Protein AF-B8CAN5-F1 (afdb_monomer_lite)

Structure (mmCIF, N/CA/C/O backbone):
data_AF-B8CAN5-F1
#
_entry.id   AF-B8CAN5-F1
#
loop_
_atom_site.group_PDB
_atom_site.id
_atom_site.type_symbol
_atom_site.label_atom_id
_atom_site.label_alt_id
_atom_site.label_comp_id
_atom_site.label_asym_id
_atom_site.label_entity_id
_atom_site.label_seq_id
_atom_site.pdbx_PDB_ins_code
_atom_site.Cartn_x
_atom_site.Cartn_y
_atom_site.Cartn_z
_atom_site.occupancy
_atom_site.B_iso_or_equiv
_atom_site.auth_seq_id
_atom_site.auth_comp_id
_atom_site.auth_asym_id
_atom_site.auth_atom_id
_atom_site.pdbx_PDB_model_num
ATOM 1 N N . MET A 1 1 ? 54.735 -17.723 34.740 1.00 52.09 1 MET A N 1
ATOM 2 C CA . MET A 1 1 ? 55.093 -18.223 33.395 1.00 52.09 1 MET A CA 1
ATOM 3 C C . MET A 1 1 ? 54.740 -19.697 33.335 1.00 52.09 1 MET A C 1
ATOM 5 O O . MET A 1 1 ? 55.378 -20.453 34.042 1.00 52.09 1 MET A O 1
ATOM 9 N N . HIS A 1 2 ? 53.673 -20.043 32.611 1.00 42.81 2 HIS A N 1
ATOM 10 C CA . HIS A 1 2 ? 53.297 -21.338 32.003 1.00 42.81 2 HIS A CA 1
ATOM 11 C C . HIS A 1 2 ? 51.802 -21.242 31.598 1.00 42.81 2 HIS A C 1
ATOM 13 O O . HIS A 1 2 ? 51.102 -20.384 32.139 1.00 42.81 2 HIS A O 1
ATOM 19 N N . PRO A 1 3 ? 51.344 -21.976 30.566 1.00 50.91 3 PRO A N 1
ATOM 20 C CA . PRO A 1 3 ? 50.618 -21.390 29.440 1.00 50.91 3 PRO A CA 1
ATOM 21 C C . PRO A 1 3 ? 49.134 -21.784 29.353 1.00 50.91 3 PRO A C 1
ATOM 23 O O . PRO A 1 3 ? 48.674 -22.726 29.992 1.00 50.91 3 PRO A O 1
ATOM 26 N N . SER A 1 4 ? 48.405 -21.044 28.511 1.00 50.22 4 SER A N 1
ATOM 27 C CA . SER A 1 4 ? 47.043 -21.325 28.043 1.00 50.22 4 SER A CA 1
ATOM 28 C C . SER A 1 4 ? 46.885 -22.722 27.429 1.00 50.22 4 SER A C 1
ATOM 30 O O . SER A 1 4 ? 47.770 -23.154 26.689 1.00 50.22 4 SER A O 1
ATOM 32 N N . PRO A 1 5 ? 45.709 -23.357 27.574 1.00 55.91 5 PRO A N 1
ATOM 33 C CA . PRO A 1 5 ? 45.264 -24.405 26.670 1.00 55.91 5 PRO A CA 1
ATOM 34 C C . PRO A 1 5 ? 44.216 -23.871 25.681 1.00 55.91 5 PRO A C 1
ATOM 36 O O . PRO A 1 5 ? 43.133 -23.419 26.061 1.00 55.91 5 PRO A O 1
ATOM 39 N N . GLN A 1 6 ? 44.572 -23.938 24.397 1.00 42.19 6 GLN A N 1
ATOM 40 C CA . GLN A 1 6 ? 43.670 -23.846 23.250 1.00 42.19 6 GLN A CA 1
ATOM 41 C C . GLN A 1 6 ? 42.643 -24.986 23.308 1.00 42.19 6 GLN A C 1
ATOM 43 O O . GLN A 1 6 ? 43.012 -26.123 23.584 1.00 42.19 6 GLN A O 1
ATOM 48 N N . LYS A 1 7 ? 41.371 -24.688 23.019 1.00 50.62 7 LYS A N 1
ATOM 49 C CA . LYS A 1 7 ? 40.326 -25.696 22.807 1.00 50.62 7 LYS A CA 1
ATOM 50 C C . LYS A 1 7 ? 40.042 -25.828 21.311 1.00 50.62 7 LYS A C 1
ATOM 52 O O . LYS A 1 7 ? 39.437 -24.950 20.709 1.00 50.62 7 LYS A O 1
ATOM 57 N N . ASP A 1 8 ? 40.596 -26.898 20.757 1.00 42.75 8 ASP A N 1
ATOM 58 C CA . ASP A 1 8 ? 39.987 -27.892 19.870 1.00 42.75 8 ASP A CA 1
ATOM 59 C C . ASP A 1 8 ? 39.060 -27.427 18.736 1.00 42.75 8 ASP A C 1
ATOM 61 O O . ASP A 1 8 ? 37.865 -27.184 18.897 1.00 42.75 8 ASP A O 1
ATOM 65 N N . ASN A 1 9 ? 39.644 -27.460 17.536 1.00 38.00 9 ASN A N 1
ATOM 66 C CA . ASN A 1 9 ? 38.962 -27.624 16.258 1.00 38.00 9 ASN A CA 1
ATOM 67 C C . ASN A 1 9 ? 38.504 -29.088 16.087 1.00 38.00 9 ASN A C 1
ATOM 69 O O . ASN A 1 9 ? 39.332 -29.997 16.083 1.00 38.00 9 ASN A O 1
ATOM 73 N N . LEU A 1 10 ? 37.212 -29.308 15.843 1.00 39.84 10 LEU A N 1
ATOM 74 C CA . LEU A 1 10 ? 36.626 -30.565 15.346 1.00 39.84 10 LEU A CA 1
ATOM 75 C C . LEU A 1 10 ? 35.784 -30.193 14.113 1.00 39.84 10 LEU A C 1
ATOM 77 O O . LEU A 1 10 ? 34.775 -29.510 14.232 1.00 39.84 10 LEU A O 1
ATOM 81 N N . SER A 1 11 ? 36.296 -30.351 12.891 1.00 36.56 11 SER A N 1
ATOM 82 C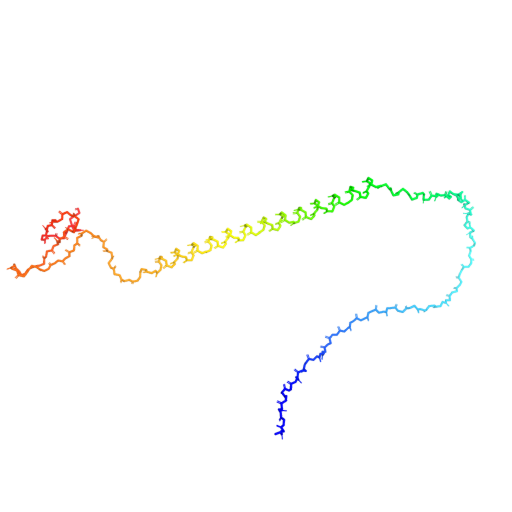 CA . SER A 1 11 ? 36.270 -31.578 12.078 1.00 36.56 11 SER A CA 1
ATOM 83 C C . SER A 1 11 ? 34.865 -32.148 11.866 1.00 36.56 11 SER A C 1
ATOM 85 O O . SER A 1 11 ? 34.383 -32.939 12.665 1.00 36.56 11 SER A O 1
ATOM 87 N N . THR A 1 12 ? 34.245 -31.796 10.739 1.00 37.56 12 THR A N 1
ATOM 88 C CA . THR A 1 12 ? 33.379 -32.704 9.967 1.00 37.56 12 THR A CA 1
ATOM 89 C C . THR A 1 12 ? 33.433 -32.294 8.495 1.00 37.56 12 THR A C 1
ATOM 91 O O . THR A 1 12 ? 32.676 -31.455 8.019 1.00 37.56 12 THR A O 1
ATOM 94 N N . ALA A 1 13 ? 34.375 -32.885 7.763 1.00 35.38 13 ALA A N 1
ATOM 95 C CA . ALA A 1 13 ? 34.386 -32.873 6.308 1.00 35.38 13 ALA A CA 1
ATOM 96 C C . ALA A 1 13 ? 34.178 -34.296 5.780 1.00 35.38 13 ALA A C 1
ATOM 98 O O . ALA A 1 13 ? 34.782 -35.246 6.275 1.00 35.38 13 ALA A O 1
ATOM 99 N N . SER A 1 14 ? 33.415 -34.358 4.687 1.00 34.56 14 SER A N 1
ATOM 100 C CA . SER A 1 14 ? 33.363 -35.414 3.666 1.00 34.56 14 SER A CA 1
ATOM 101 C C . SER A 1 14 ? 32.486 -36.636 3.930 1.00 34.56 14 SER A C 1
ATOM 103 O O . SER A 1 14 ? 32.796 -37.458 4.790 1.00 34.56 14 SER A O 1
ATOM 105 N N . LYS A 1 15 ? 31.490 -36.820 3.045 1.00 37.44 15 LYS A N 1
ATOM 106 C CA . LYS A 1 15 ? 31.313 -38.024 2.199 1.00 37.44 15 LYS A CA 1
ATOM 107 C C . LYS A 1 15 ? 30.073 -37.886 1.290 1.00 37.44 15 LYS A C 1
ATOM 109 O O . LYS A 1 15 ? 28.964 -37.762 1.787 1.00 37.44 15 LYS A O 1
ATOM 114 N N . THR A 1 16 ? 30.275 -37.778 -0.032 1.00 35.50 16 THR A N 1
ATOM 115 C CA . THR A 1 16 ? 29.867 -38.774 -1.073 1.00 35.50 16 THR A CA 1
ATOM 116 C C . THR A 1 16 ? 28.777 -38.095 -1.936 1.00 35.50 16 THR A C 1
ATOM 118 O O . THR A 1 16 ? 27.914 -37.439 -1.376 1.00 35.50 16 THR A O 1
ATOM 121 N N . THR A 1 17 ? 28.786 -38.007 -3.270 1.00 39.91 17 THR A N 1
ATOM 122 C CA . THR A 1 17 ? 29.106 -38.978 -4.326 1.00 39.91 17 THR A CA 1
ATOM 123 C C . THR A 1 17 ? 29.419 -38.227 -5.627 1.00 39.91 17 THR A C 1
ATOM 125 O O . THR A 1 17 ? 28.644 -37.371 -6.048 1.00 39.91 17 THR A O 1
ATOM 128 N N . ALA A 1 18 ? 30.519 -38.585 -6.289 1.00 33.28 18 ALA A N 1
ATOM 129 C CA . ALA A 1 18 ? 30.781 -38.258 -7.687 1.00 33.28 18 ALA A CA 1
ATOM 130 C C . ALA A 1 18 ? 30.177 -39.352 -8.582 1.00 33.28 18 ALA A C 1
ATOM 132 O O . ALA A 1 18 ? 30.417 -40.533 -8.340 1.00 33.28 18 ALA A O 1
ATOM 133 N N . ALA A 1 19 ? 29.439 -38.973 -9.625 1.00 37.94 19 ALA A N 1
ATOM 134 C CA . ALA A 1 19 ? 29.106 -39.859 -10.736 1.00 37.94 19 ALA A CA 1
ATOM 135 C C . ALA A 1 19 ? 29.727 -39.277 -12.010 1.00 37.94 19 ALA A C 1
ATOM 137 O O . ALA A 1 19 ? 29.196 -38.368 -12.643 1.00 37.94 19 ALA A O 1
ATOM 138 N N . VAL A 1 20 ? 30.913 -39.791 -12.318 1.00 37.59 20 VAL A N 1
ATOM 139 C CA . VAL A 1 20 ? 31.649 -39.617 -13.568 1.00 37.59 20 VAL A CA 1
ATOM 140 C C . VAL A 1 20 ? 31.148 -40.661 -14.565 1.00 37.59 20 VAL A C 1
ATOM 142 O O . VAL A 1 20 ? 31.297 -41.856 -14.331 1.00 37.59 20 VAL A O 1
ATOM 145 N N . ALA A 1 21 ? 30.571 -40.227 -15.682 1.00 41.12 21 ALA A N 1
ATOM 146 C CA . ALA A 1 21 ? 30.315 -41.089 -16.833 1.00 41.12 21 ALA A CA 1
ATOM 147 C C . ALA A 1 21 ? 31.280 -40.698 -17.958 1.00 41.12 21 ALA A C 1
ATOM 149 O O . ALA A 1 21 ? 30.955 -39.921 -18.852 1.00 41.12 21 ALA A O 1
ATOM 150 N N . SER A 1 22 ? 32.496 -41.234 -17.873 1.00 37.59 22 SER A N 1
ATOM 151 C CA . SER A 1 22 ? 33.455 -41.277 -18.974 1.00 37.59 22 SER A CA 1
ATOM 152 C C . SER A 1 22 ? 33.189 -42.554 -19.765 1.00 37.59 22 SER A C 1
ATOM 154 O O . SER A 1 22 ? 33.570 -43.633 -19.315 1.00 37.59 22 SER A O 1
ATOM 156 N N . LEU A 1 23 ? 32.527 -42.453 -20.921 1.00 35.94 23 LEU A N 1
ATOM 157 C CA . LEU A 1 23 ? 32.427 -43.579 -21.847 1.00 35.94 23 LEU A CA 1
ATOM 158 C C . LEU A 1 23 ? 33.604 -43.547 -22.831 1.00 35.94 23 LEU A C 1
ATOM 160 O O . LEU A 1 23 ? 33.922 -42.534 -23.454 1.00 35.94 23 LEU A O 1
ATOM 164 N N . SER A 1 24 ? 34.274 -44.687 -22.870 1.00 43.62 24 SER A N 1
ATOM 165 C CA . SER A 1 24 ? 35.553 -45.024 -23.475 1.00 43.62 24 SER A CA 1
ATOM 166 C C . SER A 1 24 ? 35.567 -44.986 -25.008 1.00 43.62 24 SER A C 1
ATOM 168 O O . SER A 1 24 ? 34.616 -45.375 -25.680 1.00 43.62 24 SER A O 1
ATOM 170 N N . LYS A 1 25 ? 36.716 -44.580 -25.564 1.00 41.66 25 LYS A N 1
ATOM 171 C CA . LYS A 1 25 ? 37.124 -44.808 -26.961 1.00 41.66 25 LYS A CA 1
ATOM 172 C C . LYS A 1 25 ? 38.105 -45.988 -27.024 1.00 41.66 25 LYS A C 1
ATOM 174 O O . LYS A 1 25 ? 39.075 -45.966 -26.269 1.00 41.66 25 LYS A O 1
ATOM 179 N N . SER A 1 26 ? 37.903 -46.954 -27.930 1.00 34.16 26 SER A N 1
ATOM 180 C CA . SER A 1 26 ? 38.937 -47.755 -28.653 1.00 34.16 26 SER A CA 1
ATOM 181 C C . SER A 1 26 ? 38.252 -48.833 -29.532 1.00 34.16 26 SER A C 1
ATOM 183 O O . SER A 1 26 ? 37.569 -49.683 -28.980 1.00 34.16 26 SER A O 1
ATOM 185 N N . THR A 1 27 ? 38.129 -48.685 -30.866 1.00 39.19 27 THR A N 1
ATOM 186 C CA . THR A 1 27 ? 39.062 -48.998 -32.000 1.00 39.19 27 THR A CA 1
ATOM 187 C C . THR A 1 27 ? 38.817 -50.423 -32.607 1.00 39.19 27 THR A C 1
ATOM 189 O O . THR A 1 27 ? 37.892 -51.085 -32.153 1.00 39.19 27 THR A O 1
ATOM 192 N N . PRO A 1 28 ? 39.476 -50.879 -33.706 1.00 47.50 28 PRO A N 1
ATOM 193 C CA . PRO A 1 28 ? 38.980 -50.781 -35.100 1.00 47.50 28 PRO A CA 1
ATOM 194 C C . PRO A 1 28 ? 39.141 -52.080 -35.946 1.00 47.50 28 PRO A C 1
ATOM 196 O O . PRO A 1 28 ? 40.175 -52.732 -35.860 1.00 47.50 28 PRO A O 1
ATOM 199 N N . THR A 1 29 ? 38.234 -52.448 -36.860 1.00 37.16 29 THR A N 1
ATOM 200 C CA . THR A 1 29 ? 38.530 -53.440 -37.939 1.00 37.16 29 THR A CA 1
ATOM 201 C C . THR A 1 29 ? 37.463 -53.299 -39.034 1.00 37.16 29 THR A C 1
ATOM 203 O O . THR A 1 29 ? 36.292 -53.524 -38.768 1.00 37.16 29 THR A O 1
ATOM 206 N N . ASP A 1 30 ? 37.743 -52.598 -40.130 1.00 36.38 30 ASP A N 1
ATOM 207 C CA . ASP A 1 30 ? 38.315 -53.077 -41.403 1.00 36.38 30 ASP A CA 1
ATOM 208 C C . ASP A 1 30 ? 37.206 -53.328 -42.437 1.00 36.38 30 ASP A C 1
ATOM 210 O O . ASP A 1 30 ? 36.153 -53.873 -42.119 1.00 36.38 30 ASP A O 1
ATOM 214 N N . ARG A 1 31 ? 37.517 -52.969 -43.686 1.00 36.81 31 ARG A N 1
ATOM 215 C CA . ARG A 1 31 ? 36.839 -53.393 -44.917 1.00 36.81 31 ARG A CA 1
ATOM 216 C C . ARG A 1 31 ? 35.567 -52.643 -45.335 1.00 36.81 31 ARG A C 1
ATOM 218 O O . ARG A 1 31 ? 34.471 -53.157 -45.212 1.00 36.81 31 ARG A O 1
ATOM 225 N N . GLU A 1 32 ? 35.751 -51.519 -46.030 1.00 38.69 32 GLU A N 1
ATOM 226 C CA . GLU A 1 32 ? 35.322 -51.439 -47.439 1.00 38.69 32 GLU A CA 1
ATOM 227 C C . GLU A 1 32 ? 35.931 -50.223 -48.149 1.00 38.69 32 GLU A C 1
ATOM 229 O O . GLU A 1 32 ? 35.577 -49.068 -47.928 1.00 38.69 32 GLU A O 1
ATOM 234 N N . LYS A 1 33 ? 36.899 -50.510 -49.025 1.00 45.59 33 LYS A N 1
ATOM 235 C CA . LYS A 1 33 ? 37.382 -49.583 -50.044 1.00 45.59 33 LYS A CA 1
ATOM 236 C C . LYS A 1 33 ? 36.374 -49.594 -51.189 1.00 45.59 33 LYS A C 1
ATOM 238 O O . LYS A 1 33 ? 36.383 -50.547 -51.954 1.00 45.59 33 LYS A O 1
ATOM 243 N N . HIS A 1 34 ? 35.617 -48.521 -51.382 1.00 45.84 34 HIS A N 1
ATOM 244 C CA . HIS A 1 34 ? 35.176 -48.145 -52.723 1.00 45.84 34 HIS A CA 1
ATOM 245 C C . HIS A 1 34 ? 35.280 -46.635 -52.908 1.00 45.84 34 HIS A C 1
ATOM 247 O O . HIS A 1 34 ? 34.876 -45.828 -52.078 1.00 45.84 34 HIS A O 1
ATOM 253 N N . ALA A 1 35 ? 35.960 -46.293 -53.993 1.00 43.69 35 ALA A N 1
ATOM 254 C CA . ALA A 1 35 ? 36.460 -44.982 -54.323 1.00 43.69 35 ALA A CA 1
ATOM 255 C C . ALA A 1 35 ? 35.344 -43.999 -54.6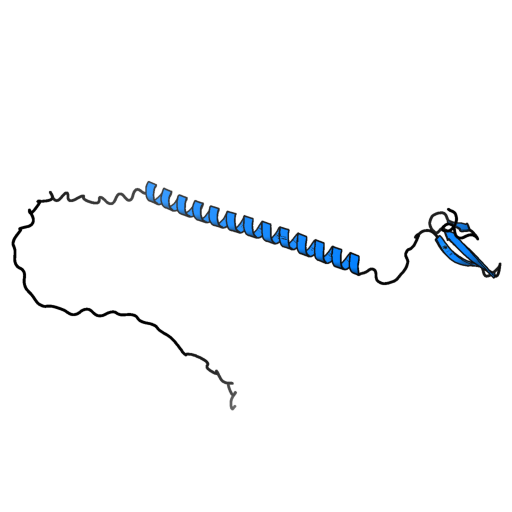82 1.00 43.69 35 ALA A C 1
ATOM 257 O O . ALA A 1 35 ? 34.528 -44.279 -55.556 1.00 43.69 35 ALA A O 1
ATOM 258 N N . GLN A 1 36 ? 35.422 -42.799 -54.114 1.00 47.84 36 GLN A N 1
ATOM 259 C CA . GLN A 1 36 ? 35.097 -41.562 -54.816 1.00 47.84 36 GLN A CA 1
ATOM 260 C C . GLN A 1 36 ? 35.918 -40.435 -54.190 1.00 47.84 36 GLN A C 1
ATOM 262 O O . GLN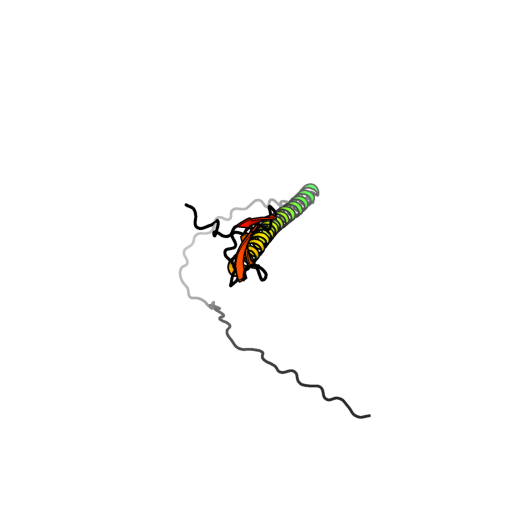 A 1 36 ? 35.824 -40.139 -53.003 1.00 47.84 36 GLN A O 1
ATOM 267 N N . GLN A 1 37 ? 36.812 -39.880 -55.002 1.00 45.09 37 GLN A N 1
ATOM 268 C CA . GLN A 1 37 ? 37.678 -38.761 -54.658 1.00 45.09 37 GLN A CA 1
ATOM 269 C C . GLN A 1 37 ? 36.806 -37.527 -54.361 1.00 45.09 37 GLN A C 1
ATOM 271 O O . GLN A 1 37 ? 35.922 -37.227 -55.166 1.00 45.09 37 GLN A O 1
ATOM 276 N N . PRO A 1 38 ? 37.020 -36.784 -53.261 1.00 49.00 38 PRO A N 1
ATOM 277 C CA . PRO A 1 38 ? 36.348 -35.507 -53.081 1.00 49.00 38 PRO A CA 1
ATOM 278 C C . PRO A 1 38 ? 36.947 -34.491 -54.061 1.00 49.00 38 PRO A C 1
ATOM 280 O O . PRO A 1 38 ? 38.159 -34.273 -54.082 1.00 49.00 38 PRO A O 1
ATOM 283 N N . LEU A 1 39 ? 36.093 -33.881 -54.889 1.00 45.88 39 LEU A N 1
ATOM 284 C CA . LEU A 1 39 ? 36.453 -32.763 -55.759 1.00 45.88 39 LEU A CA 1
ATOM 285 C C . LEU A 1 39 ? 37.122 -31.667 -54.920 1.00 45.88 39 LEU A C 1
ATOM 287 O O . LEU A 1 39 ? 36.490 -31.043 -54.067 1.00 45.88 39 LEU A O 1
ATOM 291 N N . HIS A 1 40 ? 38.412 -31.451 -55.159 1.00 44.62 40 HIS A N 1
ATOM 292 C CA . HIS A 1 40 ? 39.201 -30.422 -54.498 1.00 44.62 40 HIS A CA 1
ATOM 293 C C . HIS A 1 40 ? 38.769 -29.053 -55.046 1.00 44.62 40 HIS A C 1
ATOM 295 O O . HIS A 1 40 ? 39.339 -28.541 -56.007 1.00 44.62 40 HIS A O 1
ATOM 301 N N . TYR A 1 41 ? 37.729 -28.454 -54.463 1.00 43.56 41 TYR A N 1
ATOM 302 C CA . TYR A 1 41 ? 37.392 -27.062 -54.744 1.00 43.56 41 TYR A CA 1
ATOM 303 C C . TYR A 1 41 ? 38.471 -26.171 -54.132 1.00 43.56 41 TYR A C 1
ATOM 305 O O . TYR A 1 41 ? 38.571 -26.022 -52.914 1.00 43.56 41 TYR A O 1
ATOM 313 N N . HIS A 1 42 ? 39.301 -25.588 -54.992 1.00 47.75 42 HIS A N 1
ATOM 314 C CA . HIS A 1 42 ? 40.237 -24.536 -54.626 1.00 47.75 42 HIS A CA 1
ATOM 315 C C . HIS A 1 42 ? 39.414 -23.320 -54.175 1.00 47.75 42 HIS A C 1
ATOM 317 O O . HIS A 1 42 ? 38.851 -22.604 -54.999 1.00 47.75 42 HIS A O 1
ATOM 323 N N . HIS A 1 43 ? 39.276 -23.116 -52.863 1.00 52.09 43 HIS A N 1
ATOM 324 C CA . HIS A 1 43 ? 38.803 -21.833 -52.354 1.00 52.09 43 HIS A CA 1
ATOM 325 C C . HIS A 1 43 ? 39.879 -20.797 -52.682 1.00 52.09 43 HIS A C 1
ATOM 327 O O . HIS A 1 43 ? 41.021 -20.977 -52.247 1.00 52.09 43 HIS A O 1
ATOM 333 N N . PRO A 1 44 ? 39.572 -19.724 -53.436 1.00 47.84 44 PRO A N 1
ATOM 334 C CA . PRO A 1 44 ? 40.476 -18.596 -53.479 1.00 47.84 44 PRO A CA 1
ATOM 335 C C . PRO A 1 44 ? 40.623 -18.102 -52.042 1.00 47.84 44 PRO A C 1
ATOM 337 O O . PRO A 1 44 ? 39.646 -17.744 -51.383 1.00 47.84 44 PRO A O 1
ATOM 340 N N . ASN A 1 45 ? 41.861 -18.163 -51.563 1.00 45.75 45 ASN A N 1
ATOM 341 C CA . ASN A 1 45 ? 42.319 -17.602 -50.309 1.00 45.75 45 ASN A CA 1
ATOM 342 C C . ASN A 1 45 ? 42.090 -16.088 -50.373 1.00 45.75 45 ASN A C 1
ATOM 344 O O . ASN A 1 45 ? 42.987 -15.317 -50.709 1.00 45.75 45 ASN A O 1
ATOM 348 N N . GLN A 1 46 ? 40.858 -15.655 -50.101 1.00 45.78 46 GLN A N 1
ATOM 349 C CA . GLN A 1 46 ? 40.633 -14.315 -49.607 1.00 45.78 46 GLN A CA 1
ATOM 350 C C . GLN A 1 46 ? 41.223 -14.327 -48.207 1.00 45.78 46 GLN A C 1
ATOM 352 O O . GLN A 1 46 ? 40.562 -14.648 -47.223 1.00 45.78 46 GLN A O 1
ATOM 357 N N . SER A 1 47 ? 42.512 -14.004 -48.153 1.00 49.12 47 SER A N 1
ATOM 358 C CA . SER A 1 47 ? 43.104 -13.289 -47.041 1.00 49.12 47 SER A CA 1
ATOM 359 C C . SER A 1 47 ? 42.225 -12.062 -46.810 1.00 49.12 47 SER A C 1
ATOM 361 O O . SER A 1 47 ? 42.516 -10.968 -47.296 1.00 49.12 47 SER A O 1
ATOM 363 N N . VAL A 1 48 ? 41.115 -12.252 -46.097 1.00 49.75 48 VAL A N 1
ATOM 364 C CA . VAL A 1 48 ? 40.434 -11.172 -45.412 1.00 49.75 48 VAL A CA 1
ATOM 365 C C . VAL A 1 48 ? 41.455 -10.773 -44.369 1.00 49.75 48 VAL A C 1
ATOM 367 O O . VAL A 1 48 ? 41.605 -11.410 -43.327 1.00 49.75 48 VAL A O 1
ATOM 370 N N . GLN A 1 49 ? 42.278 -9.791 -44.723 1.00 43.81 49 GLN A N 1
ATOM 371 C CA . GLN A 1 49 ? 42.986 -9.030 -43.726 1.00 43.81 49 GLN A CA 1
ATOM 372 C C . GLN A 1 49 ? 41.871 -8.513 -42.823 1.00 43.81 49 GLN A C 1
ATOM 374 O O . GLN A 1 49 ? 41.143 -7.602 -43.211 1.00 43.81 49 GLN A O 1
ATOM 379 N N . SER A 1 50 ? 41.666 -9.165 -41.674 1.00 50.00 50 SER A N 1
ATOM 380 C CA . SER A 1 50 ? 40.906 -8.603 -40.565 1.00 50.00 50 SER A CA 1
ATOM 381 C C . SER A 1 50 ? 41.687 -7.377 -40.131 1.00 50.00 50 SER A C 1
ATOM 383 O O . SER A 1 50 ? 42.489 -7.413 -39.201 1.00 50.00 50 SER A O 1
ATOM 385 N N . SER A 1 51 ? 41.532 -6.299 -40.894 1.00 52.84 51 SER A N 1
ATOM 386 C CA . SER A 1 51 ? 41.937 -4.977 -40.491 1.00 52.84 51 SER A CA 1
ATOM 387 C C . SER A 1 51 ? 41.213 -4.748 -39.182 1.00 52.84 51 SER A C 1
ATOM 389 O O . SER A 1 51 ? 39.981 -4.754 -39.150 1.00 52.84 51 SER A O 1
ATOM 391 N N . ASN A 1 52 ? 41.997 -4.642 -38.115 1.00 55.44 52 ASN A N 1
ATOM 392 C CA . ASN A 1 52 ? 41.571 -4.229 -36.793 1.00 55.44 52 ASN A CA 1
ATOM 393 C C . ASN A 1 52 ? 40.903 -2.852 -36.904 1.00 55.44 52 ASN A C 1
ATOM 395 O O . ASN A 1 52 ? 41.514 -1.828 -36.616 1.00 55.44 52 ASN A O 1
ATOM 399 N N . LEU A 1 53 ? 39.647 -2.825 -37.339 1.00 53.53 53 LEU A N 1
ATOM 400 C CA . LEU A 1 53 ? 38.726 -1.742 -37.072 1.00 53.53 53 LEU A CA 1
ATOM 401 C C . LEU A 1 53 ? 38.408 -1.875 -35.585 1.00 53.53 53 LEU A C 1
ATOM 403 O O . LEU A 1 53 ? 37.413 -2.478 -35.193 1.00 53.53 53 LEU A O 1
ATOM 407 N N . HIS A 1 54 ? 39.296 -1.335 -34.747 1.00 61.59 54 HIS A N 1
ATOM 408 C CA . HIS A 1 54 ? 38.854 -0.750 -33.489 1.00 61.59 54 HIS A CA 1
ATOM 409 C C . HIS A 1 54 ? 37.960 0.420 -33.884 1.00 61.59 54 HIS A C 1
ATOM 411 O O . HIS A 1 54 ? 38.385 1.568 -33.974 1.00 61.59 54 HIS A O 1
ATOM 417 N N . ASP A 1 55 ? 36.729 0.089 -34.254 1.00 71.69 55 ASP A N 1
ATOM 418 C CA . ASP A 1 55 ? 35.689 1.074 -34.410 1.00 71.69 55 ASP A CA 1
ATOM 419 C C . ASP A 1 55 ? 35.338 1.494 -32.984 1.00 71.69 55 ASP A C 1
ATOM 421 O O . ASP A 1 55 ? 34.549 0.855 -32.284 1.00 71.69 55 ASP A O 1
ATOM 425 N N . GLU A 1 56 ? 36.033 2.525 -32.509 1.00 77.12 56 GLU A N 1
ATOM 426 C CA . GLU A 1 56 ? 35.789 3.168 -31.218 1.00 77.12 56 GLU A CA 1
ATOM 427 C C . GLU A 1 56 ? 34.292 3.486 -31.040 1.00 77.12 56 GLU A C 1
ATOM 429 O O . GLU A 1 56 ? 33.767 3.430 -29.925 1.00 77.12 56 GLU A O 1
ATOM 434 N N . GLY A 1 57 ? 33.570 3.717 -32.146 1.00 85.00 57 GLY A N 1
ATOM 435 C CA . GLY A 1 57 ? 32.117 3.836 -32.169 1.00 85.00 57 GLY A CA 1
ATOM 436 C C . GLY A 1 57 ? 31.402 2.559 -31.719 1.00 85.00 57 GLY A C 1
ATOM 437 O O . GLY A 1 57 ? 30.538 2.623 -30.843 1.00 85.00 57 GLY A O 1
ATOM 438 N N . LEU A 1 58 ? 31.784 1.389 -32.241 1.00 87.12 58 LEU A N 1
ATOM 439 C CA . LEU A 1 58 ? 31.221 0.097 -31.821 1.00 87.12 58 LEU A CA 1
ATOM 440 C C . LEU A 1 58 ? 31.539 -0.221 -30.356 1.00 87.12 58 LEU A C 1
ATOM 442 O O . LEU A 1 58 ? 30.653 -0.668 -29.627 1.00 87.12 58 LEU A O 1
ATOM 446 N N . SER A 1 59 ? 32.765 0.052 -29.901 1.00 87.19 59 SER A N 1
ATOM 447 C CA . SER A 1 59 ? 33.159 -0.129 -28.493 1.00 87.19 59 SER A CA 1
ATOM 448 C C . SER A 1 59 ? 32.337 0.763 -27.548 1.00 87.19 59 SER A C 1
ATOM 450 O O . SER A 1 59 ? 31.822 0.310 -26.516 1.00 87.19 59 SER A O 1
ATOM 452 N N . CYS A 1 60 ? 32.134 2.027 -27.936 1.00 91.00 60 CYS A N 1
ATOM 453 C CA . CYS A 1 60 ? 31.308 2.981 -27.202 1.00 91.00 60 CYS A CA 1
ATOM 454 C C . CYS A 1 60 ? 29.844 2.523 -27.120 1.00 91.00 60 CYS A C 1
ATOM 456 O O . CYS A 1 60 ? 29.259 2.519 -26.032 1.00 91.00 60 CYS A O 1
ATOM 458 N N . LEU A 1 61 ? 29.267 2.069 -28.237 1.00 93.44 61 LEU A N 1
ATOM 459 C CA . LEU A 1 61 ? 27.896 1.556 -28.286 1.00 93.44 61 LEU A CA 1
ATOM 460 C C . LEU A 1 61 ? 27.720 0.291 -27.441 1.00 93.44 61 LEU A C 1
ATOM 462 O O . LEU A 1 61 ? 26.736 0.183 -26.711 1.00 93.44 61 LEU A O 1
ATOM 466 N N . LEU A 1 62 ? 28.679 -0.638 -27.471 1.00 91.88 62 LEU A N 1
ATOM 467 C CA . LEU A 1 62 ? 28.625 -1.858 -26.660 1.00 91.88 62 LEU A CA 1
ATOM 468 C C . LEU A 1 62 ? 28.689 -1.538 -25.160 1.00 91.88 62 LEU A C 1
ATOM 470 O O . LEU A 1 62 ? 27.938 -2.099 -24.361 1.00 91.88 62 LEU A O 1
ATOM 474 N N . SER A 1 63 ? 29.522 -0.564 -24.788 1.00 92.62 63 SER A N 1
ATOM 475 C CA . SER A 1 63 ? 29.593 -0.043 -23.421 1.00 92.62 63 SER A CA 1
ATOM 476 C C . SER A 1 63 ? 28.293 0.650 -23.002 1.00 92.62 63 SER A C 1
ATOM 478 O O . SER A 1 63 ? 27.837 0.485 -21.870 1.00 92.62 63 SER A O 1
ATOM 480 N N . GLN A 1 64 ? 27.673 1.412 -23.908 1.00 94.69 64 GLN A N 1
ATOM 481 C CA . GLN A 1 64 ? 26.393 2.074 -23.660 1.00 94.69 64 GLN A CA 1
ATOM 482 C C . GLN A 1 64 ? 25.267 1.054 -23.460 1.00 94.69 64 GLN A C 1
ATOM 484 O O . GLN A 1 64 ? 24.510 1.172 -22.501 1.00 94.69 64 GLN A O 1
ATOM 489 N N . LEU A 1 65 ? 25.205 0.020 -24.302 1.00 95.81 65 LEU A N 1
ATOM 490 C CA . LEU A 1 65 ? 24.260 -1.088 -24.157 1.00 95.81 65 LEU A CA 1
ATOM 491 C C . LEU A 1 65 ? 24.453 -1.825 -22.827 1.00 95.81 65 LEU A C 1
ATOM 493 O O . LEU A 1 65 ? 23.471 -2.137 -22.158 1.00 95.81 65 LEU A O 1
ATOM 497 N N . GLY A 1 66 ? 25.704 -2.048 -22.408 1.00 96.44 66 GLY A N 1
ATOM 498 C CA . GLY A 1 66 ? 26.021 -2.613 -21.095 1.00 96.44 66 GLY A CA 1
ATOM 499 C C . GLY A 1 66 ? 25.447 -1.776 -19.949 1.00 96.44 66 GLY A C 1
ATOM 500 O O . GLY A 1 66 ? 24.692 -2.294 -19.127 1.00 96.44 66 GLY A O 1
ATOM 501 N N . ARG A 1 67 ? 25.714 -0.461 -19.949 1.00 96.69 67 ARG A N 1
ATOM 502 C CA . ARG A 1 67 ? 25.168 0.474 -18.948 1.00 96.69 67 ARG A CA 1
ATOM 503 C C . ARG A 1 67 ? 23.639 0.454 -18.908 1.00 96.69 67 ARG A C 1
ATOM 505 O O . ARG A 1 67 ? 23.061 0.367 -17.826 1.00 96.69 67 ARG A O 1
ATOM 512 N N . THR A 1 68 ? 22.986 0.492 -20.069 1.00 97.44 68 THR A N 1
ATOM 513 C CA . THR A 1 68 ? 21.519 0.472 -20.165 1.00 97.44 68 THR A CA 1
ATOM 514 C C . THR A 1 68 ? 20.930 -0.851 -19.670 1.00 97.44 68 THR A C 1
ATOM 516 O O . THR A 1 68 ? 19.944 -0.843 -18.936 1.00 97.44 68 THR A O 1
ATOM 519 N N . ASN A 1 69 ? 21.542 -1.991 -19.994 1.00 97.69 69 ASN A N 1
ATOM 520 C CA . ASN A 1 69 ? 21.096 -3.290 -19.485 1.00 97.69 69 ASN A CA 1
ATOM 521 C C . ASN A 1 69 ? 21.215 -3.378 -17.954 1.00 97.69 69 ASN A C 1
ATOM 523 O O . ASN A 1 69 ? 20.298 -3.866 -17.287 1.00 97.69 69 ASN A O 1
ATOM 527 N N . ASP A 1 70 ? 22.301 -2.851 -17.384 1.00 98.00 70 ASP A N 1
ATOM 528 C CA . ASP A 1 70 ? 22.474 -2.772 -15.931 1.00 98.00 70 ASP A CA 1
ATOM 529 C C . ASP A 1 70 ? 21.438 -1.849 -15.273 1.00 98.00 70 ASP A C 1
ATOM 531 O O . ASP A 1 70 ? 20.942 -2.139 -14.180 1.00 98.00 70 ASP A O 1
ATOM 535 N N . GLU A 1 71 ? 21.082 -0.742 -15.929 1.00 97.69 71 GLU A N 1
ATOM 536 C CA . GLU A 1 71 ? 20.017 0.160 -15.483 1.00 97.69 71 GLU A CA 1
ATOM 537 C C . GLU A 1 71 ? 18.649 -0.510 -15.489 1.00 97.69 71 GLU A C 1
ATOM 539 O O . GLU A 1 71 ? 17.928 -0.414 -14.495 1.00 97.69 71 GLU A O 1
ATOM 544 N N . ILE A 1 72 ? 18.307 -1.236 -16.554 1.00 98.25 72 ILE A N 1
ATOM 545 C CA . ILE A 1 72 ? 17.061 -2.008 -16.636 1.00 98.25 72 ILE A CA 1
ATOM 546 C C . ILE A 1 72 ? 16.991 -2.996 -15.470 1.00 98.25 72 ILE A C 1
ATOM 548 O O . ILE A 1 72 ? 16.014 -3.006 -14.719 1.00 98.25 72 ILE A O 1
ATOM 552 N N . ARG A 1 73 ? 18.072 -3.749 -15.237 1.00 97.94 73 ARG A N 1
ATOM 553 C CA . ARG A 1 73 ? 18.139 -4.717 -14.137 1.00 97.94 73 ARG A CA 1
ATOM 554 C C . ARG A 1 73 ? 17.975 -4.057 -12.767 1.00 97.94 73 ARG A C 1
ATOM 556 O O . ARG A 1 73 ? 17.280 -4.594 -11.902 1.00 97.94 73 ARG A O 1
ATOM 563 N N . ARG A 1 74 ? 18.601 -2.895 -12.555 1.00 98.00 74 ARG A N 1
ATOM 564 C CA . ARG A 1 74 ? 18.442 -2.110 -11.321 1.00 98.00 74 ARG A CA 1
ATOM 565 C C . ARG A 1 74 ? 17.011 -1.611 -11.151 1.00 98.00 74 ARG A C 1
ATOM 567 O O . ARG A 1 74 ? 16.469 -1.727 -10.055 1.00 98.00 74 ARG A O 1
ATOM 574 N N . ASN A 1 75 ? 16.384 -1.115 -12.210 1.00 98.19 75 ASN A N 1
ATOM 575 C CA . ASN A 1 75 ? 15.003 -0.640 -12.169 1.00 98.19 75 ASN A CA 1
ATOM 576 C C . ASN A 1 75 ? 14.020 -1.766 -11.839 1.00 98.19 75 ASN A C 1
ATOM 578 O O . ASN A 1 75 ? 13.119 -1.574 -11.023 1.00 98.19 75 ASN A O 1
ATOM 582 N N . ASP A 1 76 ? 14.221 -2.957 -12.396 1.00 98.50 76 ASP A N 1
ATOM 583 C CA . ASP A 1 76 ? 13.395 -4.120 -12.069 1.00 98.50 76 ASP A CA 1
ATOM 584 C C . ASP A 1 76 ? 13.564 -4.553 -10.609 1.00 98.50 76 ASP A C 1
ATOM 586 O O . ASP A 1 76 ? 12.586 -4.880 -9.930 1.00 98.50 76 ASP A O 1
ATOM 590 N N . LEU A 1 77 ? 14.790 -4.479 -10.080 1.00 98.38 77 LEU A N 1
ATOM 591 C CA . LEU A 1 77 ? 15.034 -4.712 -8.661 1.00 98.38 77 LEU A CA 1
ATOM 592 C C . LEU A 1 77 ? 14.322 -3.669 -7.789 1.00 98.38 77 LEU A C 1
ATOM 594 O O . LEU A 1 77 ? 13.689 -4.046 -6.804 1.00 98.38 77 LEU A O 1
ATOM 598 N N . LEU A 1 78 ? 14.389 -2.384 -8.148 1.00 98.31 78 LEU A N 1
ATOM 599 C CA . LEU A 1 78 ? 13.703 -1.313 -7.420 1.00 98.31 78 LEU A CA 1
ATOM 600 C C . LEU A 1 78 ? 12.190 -1.534 -7.407 1.00 98.31 78 LEU A C 1
ATOM 602 O O . LEU A 1 78 ? 11.593 -1.520 -6.334 1.00 98.31 78 LEU A O 1
ATOM 606 N N . LYS A 1 79 ? 11.580 -1.845 -8.557 1.00 98.19 79 LYS A N 1
ATOM 607 C CA . LYS A 1 79 ? 10.150 -2.193 -8.644 1.00 98.19 79 LYS A CA 1
ATOM 608 C C . LYS A 1 79 ? 9.787 -3.340 -7.702 1.00 98.19 79 LYS A C 1
ATOM 610 O O . LYS A 1 79 ? 8.802 -3.252 -6.973 1.00 98.19 79 LYS A O 1
ATOM 615 N N . LYS A 1 80 ? 10.610 -4.395 -7.659 1.00 98.44 80 LYS A N 1
ATOM 616 C CA . LYS A 1 80 ? 10.404 -5.525 -6.743 1.00 98.44 80 LYS A CA 1
ATOM 617 C C . LYS A 1 80 ? 10.502 -5.107 -5.273 1.00 98.44 80 LYS A C 1
ATOM 619 O O . LYS A 1 80 ? 9.725 -5.588 -4.453 1.00 98.44 80 LYS A O 1
ATOM 624 N N . ARG A 1 81 ? 11.445 -4.227 -4.925 1.00 98.06 81 ARG A N 1
ATOM 625 C CA . ARG A 1 81 ? 11.593 -3.712 -3.555 1.00 98.06 81 ARG A CA 1
ATOM 626 C C . ARG A 1 81 ? 10.406 -2.848 -3.145 1.00 98.06 81 ARG A C 1
ATOM 628 O O . ARG A 1 81 ? 9.905 -3.046 -2.046 1.00 98.06 81 ARG A O 1
ATOM 635 N N . PHE A 1 82 ? 9.922 -1.971 -4.024 1.00 98.12 82 PHE A N 1
ATOM 636 C CA . PHE A 1 82 ? 8.719 -1.178 -3.762 1.00 98.12 82 PHE A CA 1
ATOM 637 C C . PHE A 1 82 ? 7.497 -2.063 -3.507 1.00 98.12 82 PHE A C 1
ATOM 639 O O . PHE A 1 82 ? 6.796 -1.850 -2.523 1.00 98.12 82 PHE A O 1
ATOM 646 N N . ALA A 1 83 ? 7.297 -3.102 -4.321 1.00 97.69 83 ALA A N 1
ATOM 647 C CA . ALA A 1 83 ? 6.203 -4.048 -4.118 1.00 97.69 83 ALA A CA 1
ATOM 648 C C . ALA A 1 83 ? 6.300 -4.795 -2.772 1.00 97.69 83 ALA A C 1
ATOM 650 O O . ALA A 1 83 ? 5.283 -5.011 -2.116 1.00 97.69 83 ALA A O 1
ATOM 651 N N . GLU A 1 84 ? 7.505 -5.178 -2.328 1.00 98.06 84 GLU A N 1
ATOM 652 C CA . GLU A 1 84 ? 7.669 -5.833 -1.021 1.00 98.06 84 GLU A CA 1
ATOM 653 C C . GLU A 1 84 ? 7.430 -4.864 0.142 1.00 98.06 84 GLU A C 1
ATOM 655 O O . GLU A 1 84 ? 6.780 -5.248 1.107 1.00 98.06 84 GLU A O 1
ATOM 660 N N . VAL A 1 85 ? 7.891 -3.612 0.044 1.00 97.94 85 VAL A N 1
ATOM 661 C CA . VAL A 1 85 ? 7.628 -2.583 1.067 1.00 97.94 85 VAL A CA 1
ATOM 662 C C . VAL A 1 85 ? 6.132 -2.296 1.177 1.00 97.94 85 VAL A C 1
ATOM 664 O O . VAL A 1 85 ? 5.601 -2.241 2.281 1.00 97.94 85 VAL A O 1
ATOM 667 N N . GLU A 1 86 ? 5.427 -2.172 0.050 1.00 97.56 86 GLU A N 1
ATOM 668 C CA . GLU A 1 86 ? 3.972 -1.985 0.050 1.00 97.56 86 GLU A CA 1
ATOM 669 C C . GLU A 1 86 ? 3.255 -3.181 0.692 1.00 97.56 86 GLU A C 1
ATOM 671 O O . GLU A 1 86 ? 2.315 -3.019 1.474 1.00 97.56 86 GLU A O 1
ATOM 676 N N . LYS A 1 87 ? 3.714 -4.398 0.387 1.00 97.94 87 LYS A N 1
ATOM 677 C CA . LYS A 1 87 ? 3.189 -5.618 0.995 1.00 97.94 87 LYS A CA 1
ATOM 678 C C . LYS A 1 87 ? 3.439 -5.640 2.501 1.00 97.94 87 LYS A C 1
ATOM 680 O O . LYS A 1 87 ? 2.534 -6.002 3.245 1.00 97.94 87 LYS A O 1
ATOM 685 N N . GLU A 1 88 ? 4.622 -5.233 2.946 1.00 96.88 88 GLU A N 1
ATOM 686 C CA . GLU A 1 88 ? 4.974 -5.185 4.363 1.00 96.88 88 GLU A CA 1
ATOM 687 C C . GLU A 1 88 ? 4.138 -4.163 5.127 1.00 96.88 88 GLU A C 1
ATOM 689 O O . GLU A 1 88 ? 3.544 -4.505 6.145 1.00 96.88 88 GLU A O 1
ATOM 694 N N . TYR A 1 89 ? 3.970 -2.966 4.567 1.00 96.19 89 TYR A N 1
ATOM 695 C CA . TYR A 1 89 ? 3.084 -1.948 5.124 1.00 96.19 89 TYR A CA 1
ATOM 696 C C . TYR A 1 89 ? 1.649 -2.469 5.294 1.00 96.19 89 TYR A C 1
ATOM 698 O O . TYR A 1 89 ? 1.036 -2.302 6.348 1.00 96.19 89 TYR A O 1
ATOM 706 N N . LYS A 1 90 ? 1.113 -3.171 4.284 1.00 97.00 90 LYS A N 1
ATOM 707 C CA . LYS A 1 90 ? -0.222 -3.784 4.372 1.00 97.00 90 LYS A CA 1
ATOM 708 C C . LYS A 1 90 ? -0.283 -4.882 5.434 1.00 97.00 90 LYS A C 1
ATOM 710 O O . LYS A 1 90 ? -1.265 -4.937 6.169 1.00 97.00 90 LYS A O 1
ATOM 715 N N . ARG A 1 91 ? 0.745 -5.733 5.548 1.00 96.88 91 ARG A N 1
ATOM 716 C CA . ARG A 1 91 ? 0.817 -6.762 6.601 1.00 96.88 91 ARG A CA 1
ATOM 717 C C . ARG A 1 91 ? 0.793 -6.123 7.987 1.00 96.88 91 ARG A C 1
ATOM 719 O O . ARG A 1 91 ? -0.030 -6.517 8.809 1.00 96.88 91 ARG A O 1
ATOM 726 N N . GLU A 1 92 ? 1.630 -5.119 8.225 1.00 96.06 92 GLU A N 1
ATOM 727 C CA . GLU A 1 92 ? 1.706 -4.411 9.504 1.00 96.06 92 GLU A CA 1
ATOM 728 C C . GLU A 1 92 ? 0.381 -3.725 9.858 1.00 96.06 92 GLU A C 1
ATOM 730 O O . GLU A 1 92 ? -0.107 -3.857 10.984 1.00 96.06 92 GLU A O 1
ATOM 735 N N . LEU A 1 93 ? -0.256 -3.074 8.880 1.00 95.00 93 LEU A N 1
ATOM 736 C CA . LEU A 1 93 ? -1.568 -2.461 9.057 1.00 95.00 93 LEU A CA 1
ATOM 737 C C . LEU A 1 93 ? -2.629 -3.504 9.429 1.00 95.00 93 LEU A C 1
ATOM 739 O O . LEU A 1 93 ? -3.383 -3.307 10.379 1.00 95.00 93 LEU A O 1
ATOM 743 N N . THR A 1 94 ? -2.668 -4.641 8.727 1.00 94.88 94 THR A N 1
ATOM 744 C CA . THR A 1 94 ? -3.623 -5.717 9.037 1.00 94.88 94 THR A CA 1
ATOM 745 C C . THR A 1 94 ? -3.357 -6.373 10.390 1.00 94.88 94 THR A C 1
ATOM 747 O O . THR A 1 94 ? -4.306 -6.659 11.114 1.00 94.88 94 THR A O 1
ATOM 750 N N . ALA A 1 95 ? -2.093 -6.565 10.774 1.00 93.56 95 ALA A N 1
ATOM 751 C CA . ALA A 1 95 ? -1.727 -7.109 12.079 1.00 93.56 95 ALA A CA 1
ATOM 752 C C . ALA A 1 95 ? -2.121 -6.152 13.212 1.00 93.56 95 ALA A C 1
ATOM 754 O O . ALA A 1 95 ? -2.644 -6.587 14.237 1.00 93.56 95 ALA A O 1
ATOM 755 N N . SER A 1 96 ? -1.928 -4.848 13.003 1.00 92.44 96 SER A N 1
ATOM 756 C CA . SER A 1 96 ? -2.338 -3.805 13.946 1.00 92.44 96 SER A CA 1
ATOM 757 C C . SER A 1 96 ? -3.858 -3.727 14.075 1.00 92.44 96 SER A C 1
ATOM 759 O O . SER A 1 96 ? -4.377 -3.678 15.189 1.00 92.44 96 SER A O 1
ATOM 761 N N . LEU A 1 97 ? -4.582 -3.793 12.954 1.00 91.50 97 LEU A N 1
ATOM 762 C CA . LEU A 1 97 ? -6.044 -3.818 12.941 1.00 91.50 97 LEU A CA 1
ATOM 763 C C . LEU A 1 97 ? -6.591 -5.064 13.647 1.00 91.50 97 LEU A C 1
ATOM 765 O O . LEU A 1 97 ? -7.470 -4.946 14.493 1.00 91.50 97 LEU A O 1
ATOM 769 N N . ALA A 1 98 ? -6.038 -6.244 13.357 1.00 90.62 98 ALA A N 1
ATOM 770 C CA . ALA A 1 98 ? -6.389 -7.479 14.051 1.00 90.62 98 ALA A CA 1
ATOM 771 C C . ALA A 1 98 ? -6.130 -7.347 15.556 1.00 90.62 98 ALA A C 1
ATOM 773 O O . ALA A 1 98 ? -7.014 -7.617 16.361 1.00 90.62 98 ALA A O 1
ATOM 774 N N . LYS A 1 99 ? -4.956 -6.848 15.953 1.00 88.38 99 LYS A N 1
ATOM 775 C CA . LYS A 1 99 ? -4.628 -6.622 17.364 1.00 88.38 99 LYS A CA 1
ATOM 776 C C . LYS A 1 99 ? -5.630 -5.688 18.042 1.00 88.38 99 LYS A C 1
ATOM 778 O O . LYS A 1 99 ? -6.023 -5.966 19.168 1.00 88.38 99 LYS A O 1
ATOM 783 N N . SER A 1 100 ? -6.070 -4.630 17.362 1.00 86.75 100 SER A N 1
ATOM 784 C CA . SER A 1 100 ? -7.103 -3.719 17.864 1.00 86.75 100 SER A CA 1
ATOM 785 C C . SER A 1 100 ? -8.470 -4.396 17.987 1.00 86.75 100 SER A C 1
ATOM 787 O O . SER A 1 100 ? -9.139 -4.216 18.998 1.00 86.75 100 SER A O 1
ATOM 789 N N . LEU A 1 101 ? -8.879 -5.186 16.991 1.00 78.94 101 LEU A N 1
ATOM 790 C CA . LEU A 1 101 ? -10.166 -5.890 16.986 1.00 78.94 101 LEU A CA 1
ATOM 791 C C . LEU A 1 101 ? -10.235 -6.977 18.069 1.00 78.94 101 LEU A C 1
ATOM 793 O O . LEU A 1 101 ? -11.266 -7.132 18.713 1.00 78.94 101 LEU A O 1
ATOM 797 N N . PHE A 1 102 ? -9.133 -7.688 18.315 1.00 71.19 102 PHE A N 1
ATOM 798 C CA . PHE A 1 102 ? -9.060 -8.767 19.308 1.00 71.19 102 PHE A CA 1
ATOM 799 C C . PHE A 1 102 ? -8.670 -8.295 20.719 1.00 71.19 102 PHE A C 1
ATOM 801 O O . PHE A 1 102 ? -8.629 -9.108 21.635 1.00 71.19 102 PHE A O 1
ATOM 808 N N . SER A 1 103 ? -8.406 -6.997 20.916 1.00 60.91 103 SER A N 1
ATOM 809 C CA . SER A 1 103 ? -8.148 -6.401 22.242 1.00 60.91 103 SER A CA 1
ATOM 810 C C . SER A 1 103 ? -9.427 -5.907 22.937 1.00 60.91 103 SER A C 1
ATOM 812 O O . SER A 1 103 ? -9.349 -5.132 23.885 1.00 60.91 103 SER A O 1
ATOM 814 N N . THR A 1 104 ? -10.602 -6.355 22.490 1.00 57.22 104 THR A N 1
ATOM 815 C CA . THR A 1 104 ? -11.897 -6.099 23.138 1.00 57.22 104 THR A CA 1
ATOM 816 C C . THR A 1 104 ? -12.355 -7.331 23.919 1.00 57.22 104 THR A C 1
ATOM 818 O O . THR A 1 104 ? -13.405 -7.904 23.652 1.00 57.22 104 THR A O 1
ATOM 821 N N . ASP A 1 105 ? -11.557 -7.758 24.900 1.00 58.06 105 ASP A N 1
ATOM 822 C CA . ASP A 1 105 ? -12.081 -8.610 25.968 1.00 58.06 105 ASP A CA 1
ATOM 823 C C . ASP A 1 105 ? -12.275 -7.758 27.227 1.00 58.06 105 ASP A C 1
ATOM 825 O O . ASP A 1 105 ? -11.322 -7.345 27.888 1.00 58.06 105 ASP A O 1
ATOM 829 N N . SER A 1 106 ? -13.554 -7.509 27.515 1.00 52.75 106 SER A N 1
ATOM 830 C CA . SER A 1 106 ? -14.102 -7.089 28.804 1.00 52.75 106 SER A CA 1
ATOM 831 C C . SER A 1 106 ? -13.848 -5.644 29.268 1.00 52.75 106 SER A C 1
ATOM 833 O O . SER A 1 106 ? -12.990 -5.391 30.110 1.00 52.75 106 SER A O 1
ATOM 835 N N . LYS A 1 107 ? -14.690 -4.701 28.807 1.00 46.41 107 LYS A N 1
ATOM 836 C CA . LYS A 1 107 ? -15.637 -3.928 29.652 1.00 46.41 107 LYS A CA 1
ATOM 837 C C . LYS A 1 107 ? -16.493 -2.986 28.781 1.00 46.41 107 LYS A C 1
ATOM 839 O O . LYS A 1 107 ? -15.945 -2.220 28.004 1.00 46.41 107 LYS A O 1
ATOM 844 N N . SER A 1 108 ? -17.812 -3.102 28.961 1.00 45.03 108 SER A N 1
ATOM 845 C CA . SER A 1 108 ? -18.913 -2.252 28.471 1.00 45.03 108 SER A CA 1
ATOM 846 C C . SER A 1 108 ? -19.086 -2.056 26.954 1.00 45.03 108 SER A C 1
ATOM 848 O O . SER A 1 108 ? -18.470 -1.207 26.324 1.00 45.03 108 SER A O 1
ATOM 850 N N . GLU A 1 109 ? -20.100 -2.747 26.416 1.00 51.34 109 GLU A N 1
ATOM 851 C CA . GLU A 1 109 ? -21.113 -2.134 25.541 1.00 51.34 109 GLU A CA 1
ATOM 852 C C . GLU A 1 109 ? -21.658 -0.878 26.242 1.00 51.34 109 GLU A C 1
ATOM 854 O O . GLU A 1 109 ? -22.663 -0.899 26.955 1.00 51.34 109 GLU A O 1
ATOM 859 N N . GLU A 1 110 ? -20.899 0.206 26.156 1.00 53.97 110 GLU A N 1
ATOM 860 C CA . GLU A 1 110 ? -21.299 1.509 26.634 1.00 53.97 110 GLU A CA 1
ATOM 861 C C . GLU A 1 110 ? -22.019 2.189 25.471 1.00 53.97 110 GLU A C 1
ATOM 863 O O . GLU A 1 110 ? -21.446 2.709 24.521 1.00 53.97 110 GLU A O 1
ATOM 868 N N . THR A 1 111 ? -23.333 2.247 25.587 1.00 55.50 111 THR A N 1
ATOM 869 C CA . THR A 1 111 ? -24.033 3.527 25.500 1.00 55.50 111 THR A CA 1
ATOM 870 C C . THR A 1 111 ? -23.273 4.569 26.342 1.00 55.50 111 THR A C 1
ATOM 872 O O . THR A 1 111 ? -23.665 4.828 27.479 1.00 55.50 111 THR A O 1
ATOM 875 N N . TYR A 1 112 ? -22.139 5.068 25.823 1.00 58.47 112 TYR A N 1
ATOM 876 C CA . TYR A 1 112 ? -21.076 5.866 26.470 1.00 58.47 112 TYR A CA 1
ATOM 877 C C . TYR A 1 112 ? -21.548 7.134 27.200 1.00 58.47 112 TYR A C 1
ATOM 879 O O . TYR A 1 112 ? -20.760 7.824 27.840 1.00 58.47 112 TYR A O 1
ATOM 887 N N . GLN A 1 113 ? -22.834 7.444 27.118 1.00 79.31 113 GLN A N 1
ATOM 888 C CA . GLN A 1 113 ? -23.434 8.657 27.635 1.00 79.31 113 GLN A CA 1
ATOM 889 C C . GLN A 1 113 ? -24.042 8.458 29.018 1.00 79.31 113 GLN A C 1
ATOM 891 O O . GLN A 1 113 ? -23.909 9.336 29.859 1.00 79.31 113 GLN A O 1
ATOM 896 N N . TRP A 1 114 ? -24.677 7.316 29.294 1.00 87.19 114 TRP A N 1
ATOM 897 C CA . TRP A 1 114 ? -25.457 7.131 30.521 1.00 87.19 114 TRP A CA 1
ATOM 898 C C . TRP A 1 114 ? -24.761 6.189 31.504 1.00 87.19 114 TRP A C 1
ATOM 900 O O . TRP A 1 114 ? -24.652 4.986 31.267 1.00 87.19 114 TRP A O 1
ATOM 910 N N . VAL A 1 115 ? -24.331 6.735 32.641 1.00 88.31 115 VAL A N 1
ATOM 911 C CA . VAL A 1 115 ? -23.698 5.993 33.738 1.00 88.31 115 VAL A CA 1
ATOM 912 C C . VAL A 1 115 ? -24.671 5.810 34.897 1.00 88.31 115 VAL A C 1
ATOM 914 O O . VAL A 1 115 ? -25.386 6.732 35.279 1.00 88.31 115 VAL A O 1
ATOM 917 N N . LYS A 1 116 ? -24.700 4.616 35.487 1.00 89.44 116 LYS A N 1
ATOM 918 C CA . LYS A 1 116 ? -25.534 4.325 36.656 1.00 89.44 116 LYS A CA 1
ATOM 919 C C . LYS A 1 116 ? -24.825 4.787 37.929 1.00 89.44 116 LYS A C 1
ATOM 921 O O . LYS A 1 116 ? -23.681 4.397 38.166 1.00 89.44 116 LYS A O 1
ATOM 926 N N . GLN A 1 117 ? -25.492 5.593 38.744 1.00 90.06 117 GLN A N 1
ATOM 927 C CA . GLN A 1 117 ? -24.983 6.111 40.012 1.00 90.06 117 GLN A CA 1
ATOM 928 C C . GLN A 1 117 ? -25.959 5.813 41.155 1.00 90.06 117 GLN A C 1
ATOM 930 O O . GLN A 1 117 ? -27.155 5.639 40.937 1.00 90.06 117 GLN A O 1
ATOM 935 N N . TRP A 1 118 ? -25.436 5.730 42.380 1.00 92.81 118 TRP A N 1
ATOM 936 C CA . TRP A 1 118 ? -26.233 5.560 43.595 1.00 92.81 118 TRP A CA 1
ATOM 937 C C . TRP A 1 118 ? -26.409 6.913 44.282 1.00 92.81 118 TRP A C 1
ATOM 939 O O . TRP A 1 118 ? -25.419 7.543 44.656 1.00 92.81 118 TRP A O 1
ATOM 949 N N . ASP A 1 119 ? -27.653 7.346 44.464 1.00 91.19 119 ASP A N 1
ATOM 950 C CA . ASP A 1 119 ? -27.989 8.524 45.257 1.00 91.19 119 ASP A CA 1
ATOM 951 C C . ASP A 1 119 ? -28.130 8.117 46.730 1.00 91.19 119 ASP A C 1
ATOM 953 O O . ASP A 1 119 ? -29.001 7.326 47.104 1.00 91.19 119 ASP A O 1
ATOM 957 N N . GLN A 1 120 ? -27.243 8.640 47.577 1.00 92.31 120 GLN A N 1
ATOM 958 C CA . GLN A 1 120 ? -27.212 8.330 49.004 1.00 92.31 120 GLN A CA 1
ATOM 959 C C . GLN A 1 120 ? -28.266 9.107 49.812 1.00 92.31 120 GLN A C 1
ATOM 961 O O . GLN A 1 120 ? -28.605 8.673 50.912 1.00 92.31 120 GLN A O 1
ATOM 966 N N . GLU A 1 121 ? -28.795 10.214 49.281 1.00 89.88 121 GLU A N 1
ATOM 967 C CA . GLU A 1 121 ? -29.841 11.023 49.919 1.00 89.88 121 GLU A CA 1
ATOM 968 C C . GLU A 1 121 ? -31.215 10.368 49.764 1.00 89.88 121 GLU A C 1
ATOM 970 O O . GLU A 1 121 ? -31.999 10.315 50.712 1.00 89.88 121 GLU A O 1
ATOM 975 N N . VAL A 1 122 ? -31.483 9.825 48.575 1.00 88.50 122 VAL A N 1
ATOM 976 C CA . VAL A 1 122 ? -32.749 9.147 48.249 1.00 88.50 122 VAL A CA 1
ATOM 977 C C . VAL A 1 122 ? -32.669 7.637 48.506 1.00 88.50 122 VAL A C 1
ATOM 979 O O . VAL A 1 122 ? -33.688 6.989 48.742 1.00 88.50 122 VAL A O 1
ATOM 982 N N . GLY A 1 123 ? -31.461 7.066 48.500 1.00 92.56 123 GLY A N 1
ATOM 983 C CA . GLY A 1 123 ? -31.239 5.629 48.666 1.00 92.56 123 GLY A CA 1
ATOM 984 C C . GLY A 1 123 ? -31.672 4.816 47.446 1.00 92.56 123 GLY A C 1
ATOM 985 O O . GLY A 1 123 ? -32.201 3.715 47.603 1.00 92.56 123 GLY A O 1
ATOM 986 N N . ALA A 1 124 ? -31.485 5.363 46.244 1.00 90.62 124 ALA A N 1
ATOM 987 C CA . ALA A 1 124 ? -31.909 4.753 44.989 1.00 90.62 124 ALA A CA 1
ATOM 988 C C . ALA A 1 124 ? -30.853 4.930 43.887 1.00 90.62 124 ALA A C 1
ATOM 990 O O . ALA A 1 124 ? -30.016 5.830 43.936 1.00 90.62 124 ALA A O 1
ATOM 991 N N . GLU A 1 125 ? -30.900 4.066 42.875 1.00 91.88 125 GLU A N 1
ATOM 992 C CA . GLU A 1 125 ? -30.042 4.178 41.694 1.00 91.88 125 GLU A CA 1
ATOM 993 C C . GLU A 1 125 ? -30.677 5.090 40.644 1.00 91.88 125 GLU A C 1
ATOM 995 O O . GLU A 1 125 ? -31.875 4.999 40.379 1.00 91.88 125 GLU A O 1
ATOM 1000 N N . TYR A 1 126 ? -29.855 5.917 40.006 1.00 91.69 126 TYR A N 1
ATOM 1001 C CA . TYR A 1 126 ? -30.244 6.775 38.892 1.00 91.69 126 TYR A CA 1
ATOM 1002 C C . TYR A 1 126 ? -29.233 6.677 37.746 1.00 91.69 126 TYR A C 1
ATOM 1004 O O . TYR A 1 126 ? -28.113 6.187 37.911 1.00 91.69 126 TYR A O 1
ATOM 1012 N N . PHE A 1 127 ? -29.635 7.134 36.568 1.00 90.25 127 PHE A N 1
ATOM 1013 C CA . PHE A 1 127 ? -28.806 7.215 35.374 1.00 90.25 127 PHE A CA 1
ATOM 1014 C C . PHE A 1 127 ? -28.403 8.667 35.140 1.00 90.25 127 PHE A C 1
ATOM 1016 O O . PHE A 1 127 ? -29.253 9.550 35.078 1.00 90.25 127 PHE A O 1
ATOM 1023 N N . TYR A 1 128 ? -27.106 8.914 35.001 1.00 87.75 128 TYR A N 1
ATOM 1024 C CA . TYR A 1 128 ? -26.534 10.226 34.736 1.00 87.75 128 TYR A CA 1
ATOM 1025 C C . TYR A 1 128 ? -25.952 10.274 33.328 1.00 87.75 128 TYR A C 1
ATOM 1027 O O . TYR A 1 128 ? -25.135 9.423 32.975 1.00 87.75 128 TYR A O 1
ATOM 1035 N N . ASN A 1 129 ? -26.352 11.269 32.543 1.00 88.50 129 ASN A N 1
ATOM 1036 C CA . ASN A 1 129 ? -25.785 11.544 31.237 1.00 88.50 129 ASN 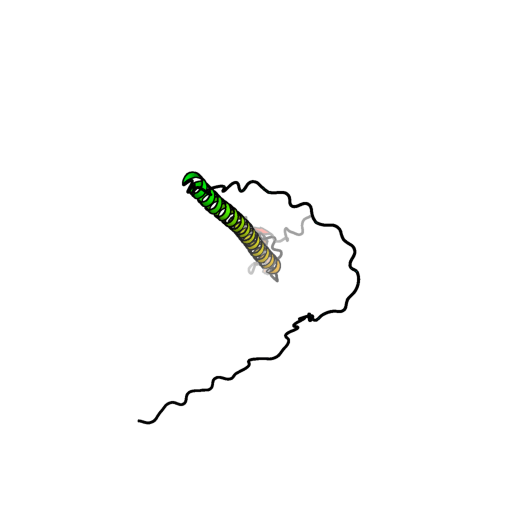A CA 1
ATOM 1037 C C . ASN A 1 129 ? -24.529 12.406 31.388 1.00 88.50 129 ASN A C 1
ATOM 1039 O O . ASN A 1 129 ? -24.606 13.572 31.775 1.00 88.50 129 ASN A O 1
ATOM 1043 N N . THR A 1 130 ? -23.370 11.848 31.061 1.00 84.25 130 THR A N 1
ATOM 1044 C CA . THR A 1 130 ? -22.079 12.538 31.159 1.00 84.25 130 THR A CA 1
ATOM 1045 C C . THR A 1 130 ? -21.865 13.587 30.064 1.00 84.25 130 THR A C 1
ATOM 1047 O O . THR A 1 130 ? -21.016 14.458 30.239 1.00 84.25 130 THR A O 1
ATOM 1050 N N . GLU A 1 131 ? -22.630 13.552 28.966 1.00 85.06 131 GLU A N 1
ATOM 1051 C CA . GLU A 1 131 ? -22.555 14.538 27.879 1.00 85.06 131 GLU A CA 1
ATOM 1052 C C . GLU A 1 131 ? -23.460 15.750 28.131 1.00 85.06 131 GLU A C 1
ATOM 1054 O O . GLU A 1 131 ? -23.029 16.891 27.959 1.00 85.06 131 GLU A O 1
ATOM 1059 N N . THR A 1 132 ? -24.713 15.518 28.534 1.00 87.62 132 THR A N 1
ATOM 1060 C CA . THR A 1 132 ? -25.708 16.591 28.727 1.00 87.62 132 THR A CA 1
ATOM 1061 C C . THR A 1 132 ? -25.774 17.097 30.167 1.00 87.62 132 THR A C 1
ATOM 1063 O O . THR A 1 132 ? -26.282 18.190 30.412 1.00 87.62 132 THR A O 1
ATOM 1066 N N . GLY A 1 133 ? -25.254 16.325 31.126 1.00 87.69 133 GLY A N 1
ATOM 1067 C CA . GLY A 1 133 ? -25.400 16.590 32.555 1.00 87.69 133 GLY A CA 1
ATOM 1068 C C . GLY A 1 133 ? -26.792 16.266 33.104 1.00 87.69 133 GLY A C 1
ATOM 1069 O O . GLY A 1 133 ? -27.114 16.672 34.220 1.00 87.69 133 GLY A O 1
ATOM 1070 N N . GLU A 1 134 ? -27.626 15.567 32.335 1.00 88.38 134 GLU A N 1
ATOM 1071 C CA . GLU A 1 134 ? -28.977 15.177 32.738 1.00 88.38 134 GLU A CA 1
ATOM 1072 C C . GLU A 1 134 ? -28.966 13.980 33.695 1.00 88.38 134 GLU A C 1
ATOM 1074 O O . GLU A 1 134 ? -28.098 13.114 33.634 1.00 88.38 134 GLU A O 1
ATOM 1079 N N . ALA A 1 135 ? -29.971 13.901 34.566 1.00 90.56 135 ALA A N 1
ATOM 1080 C CA . ALA A 1 135 ? -30.203 12.757 35.438 1.00 90.56 135 ALA A CA 1
ATOM 1081 C C . ALA A 1 135 ? -31.611 12.200 35.196 1.00 90.56 135 ALA A C 1
ATOM 1083 O O . ALA A 1 135 ? -32.577 12.958 35.112 1.00 90.56 135 ALA A O 1
ATOM 1084 N N . SER A 1 136 ? -31.727 10.878 35.099 1.00 87.88 136 SER A N 1
ATOM 1085 C CA . SER A 1 136 ? -32.983 10.155 34.901 1.00 87.88 136 SER A CA 1
ATOM 1086 C C . SER A 1 136 ? -33.094 8.994 35.886 1.00 87.88 136 SER A C 1
ATOM 1088 O O . SER A 1 136 ? -32.130 8.273 36.126 1.00 87.88 136 SER A O 1
ATOM 1090 N N . TRP A 1 137 ? -34.288 8.774 36.431 1.00 91.38 137 TRP A N 1
ATOM 1091 C CA . TRP A 1 137 ? -34.595 7.610 37.276 1.00 91.38 137 TRP A CA 1
ATOM 1092 C C . TRP A 1 137 ? -35.001 6.372 36.462 1.00 91.38 137 TRP A C 1
ATOM 1094 O O . TRP A 1 137 ? -35.089 5.274 37.005 1.00 91.38 137 TRP A O 1
ATOM 1104 N N . VAL A 1 138 ? -35.256 6.544 35.163 1.00 85.19 138 VAL A N 1
ATOM 1105 C CA . VAL A 1 138 ? -35.614 5.478 34.218 1.00 85.19 138 VAL A CA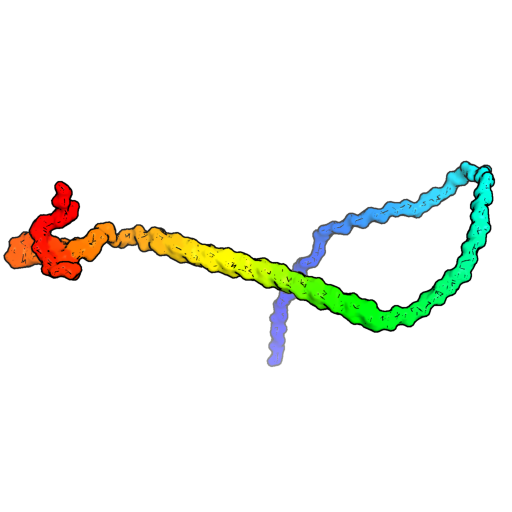 1
ATOM 1106 C C . VAL A 1 138 ? -34.429 5.240 33.292 1.00 85.19 138 VAL A C 1
ATOM 1108 O O . VAL A 1 138 ? -33.789 6.204 32.869 1.00 85.19 138 VAL A O 1
ATOM 1111 N N . ASP A 1 139 ? -34.132 3.973 32.992 1.00 81.75 139 ASP A N 1
ATOM 1112 C CA . ASP A 1 139 ? -33.065 3.631 32.051 1.00 81.75 139 ASP A CA 1
ATOM 1113 C C . ASP A 1 139 ? -33.464 4.113 30.642 1.00 81.75 139 ASP A C 1
ATOM 1115 O O . ASP A 1 139 ? -34.396 3.557 30.053 1.00 81.75 139 ASP A O 1
ATOM 1119 N N . PRO A 1 140 ? -32.770 5.116 30.074 1.00 73.81 140 PRO A N 1
ATOM 1120 C CA . PRO A 1 140 ? -33.136 5.701 28.784 1.00 73.81 140 PRO A CA 1
ATOM 1121 C C . PRO A 1 140 ? -32.912 4.744 27.605 1.00 73.81 140 PRO A C 1
ATOM 1123 O O . PRO A 1 140 ? -33.226 5.078 26.468 1.00 73.81 140 PRO A O 1
ATOM 1126 N N . ARG A 1 141 ? -32.362 3.551 27.855 1.00 71.81 141 ARG A N 1
ATOM 1127 C CA . ARG A 1 141 ? -32.160 2.495 26.854 1.00 71.81 141 ARG A CA 1
ATOM 1128 C C . ARG A 1 141 ? -33.353 1.547 26.745 1.00 71.81 141 ARG A C 1
ATOM 1130 O O . ARG A 1 141 ? -33.340 0.666 25.891 1.00 71.81 141 ARG A O 1
ATOM 1137 N N . VAL A 1 142 ? -34.336 1.681 27.637 1.00 73.50 142 VAL A N 1
ATOM 1138 C CA . VAL A 1 142 ? -35.478 0.762 27.759 1.00 73.50 142 VAL A CA 1
ATOM 1139 C C . VAL A 1 142 ? -36.763 1.344 27.148 1.00 73.50 142 VAL A C 1
ATOM 1141 O O . VAL A 1 142 ? -37.685 0.581 26.866 1.00 73.50 142 VAL A O 1
ATOM 1144 N N . ASP A 1 143 ? -36.813 2.648 26.861 1.00 60.94 143 ASP A N 1
ATOM 1145 C CA . ASP A 1 143 ? -37.950 3.273 26.175 1.00 60.94 143 ASP A CA 1
ATOM 1146 C C . ASP A 1 143 ? -37.812 3.119 24.647 1.00 60.94 143 ASP A C 1
ATOM 1148 O O . ASP A 1 143 ? -36.946 3.735 24.023 1.00 60.94 143 ASP A O 1
ATOM 1152 N N . ASN A 1 144 ? -38.659 2.266 24.053 1.00 47.28 144 ASN A N 1
ATOM 1153 C CA . ASN A 1 144 ? -38.695 1.917 22.624 1.00 47.28 144 ASN A CA 1
ATOM 1154 C C . ASN A 1 144 ? -39.989 2.375 21.944 1.00 47.28 144 ASN A C 1
ATOM 1156 O O . ASN A 1 144 ? -41.074 1.993 22.440 1.00 47.28 144 ASN A O 1
#

Foldseek 3Di:
DDDDDDDDDDDDDDDDDDDDDDDDDDDDDDDDDDDDDPDPPPDPPPPPVPPPPPVVVVVVVVVVVVVVVVVVVVVVVVVVVVVVVVVVVVVVVVVVVVVVVVPPDDDDPDPVFWDWDADPVVRAIWIAGPVPRDIGRDDPVPDD

Sequence (144 aa):
MHPSPQKDNLSTASKTTAAVASLSKSTPTDREKHAQQPLHYHHPNQSVQSSNLHDEGLSCLLSQLGRTNDEIRRNDLLKKRFAEVEKEYKRELTASLAKSLFSTDSKSEETYQWVKQWDQEVGAEYFYNTETGEASWVDPRVDN

InterPro domains:
  IPR001202 WW domain [PF00397] (113-140)
  IPR001202 WW domain [PS50020] (114-142)
  IPR001202 WW domain [SM00456] (109-142)
  IPR001202 WW domain [cd00201] (114-141)
  IPR036020 WW domain superfamily [SSF51045] (113-143)

pLDDT: mean 70.23, std 23.71, range [33.28, 98.5]

Organism: Thalassiosira pseudonana (NCBI:txid35128)

Secondary structure (DSSP, 8-state):
---PPP----------------PPP-----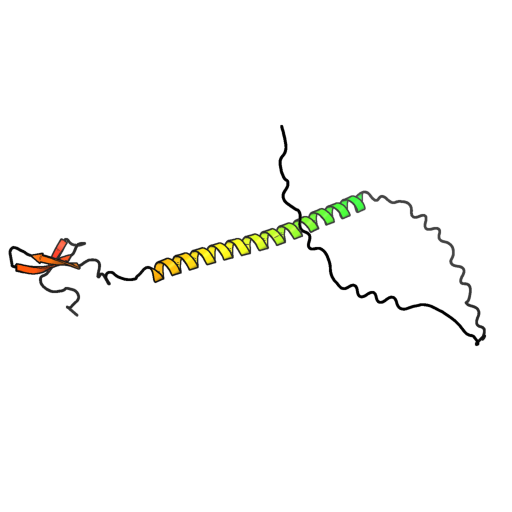-------------------------HHHHHHHHHHHHHHHHHHHHHHHHHHHHHHHHHHHHHHHHHHHHHHTT--SS----TTEEEEEETTTTEEEEEETTT--EESS-TTS--

Radius of gyration: 45.49 Å; chains: 1; bounding box: 94×70×106 Å